Protein AF-A0AAW0ADL1-F1 (afdb_monomer_lite)

Secondary structure (DSSP, 8-state):
-EEEEEEEEE-TTS-EEEEEEEEEEEEE----TTPPTT--EEEEEEEEEEEEGGG---PPPPPPP--GGGG--

Foldseek 3Di:
DAFDDWDWDQDPVRDIFIKTWDWDKDFDPDDAPPDDPPDTDIDTDPDIDIDTPVPDDDDDDDDDGDHPPPPPD

Radius of gyration: 16.83 Å; chains: 1; bounding box: 46×21×44 Å

Sequence (73 aa):
ARLRSLVRCQLPSGRVVDLAVVQNMKPNKWRPKTSWDGCVVFEEEVDLTFLLMDFVIRGALLAHAVDGDMFLR

pLDDT: mean 83.84, std 13.04, range [38.47, 96.62]

Organism: NCBI:txid2862362

Structure (mmCIF, N/CA/C/O backbone):
data_AF-A0AAW0ADL1-F1
#
_entry.id   AF-A0AAW0ADL1-F1
#
loop_
_atom_site.group_PDB
_atom_site.id
_atom_site.type_symbol
_atom_site.label_atom_id
_atom_site.label_alt_id
_atom_site.label_comp_id
_atom_site.label_asym_id
_atom_site.label_entity_id
_atom_site.label_seq_id
_atom_site.pdbx_PDB_ins_code
_atom_site.Cartn_x
_atom_site.Cartn_y
_atom_site.Cartn_z
_atom_site.occupancy
_atom_site.B_iso_or_equiv
_atom_site.auth_seq_id
_atom_site.auth_comp_id
_atom_site.auth_asym_id
_atom_site.auth_atom_id
_atom_site.pdbx_PDB_model_num
ATOM 1 N N . ALA A 1 1 ? -1.014 0.874 -5.852 1.00 85.69 1 ALA A N 1
ATOM 2 C CA . ALA A 1 1 ? -0.544 0.869 -4.454 1.00 85.69 1 ALA A CA 1
ATOM 3 C C . ALA A 1 1 ? -0.292 -0.571 -4.018 1.00 85.69 1 ALA A C 1
ATOM 5 O O . ALA A 1 1 ? -1.032 -1.454 -4.446 1.00 85.69 1 ALA A O 1
ATOM 6 N N . ARG A 1 2 ? 0.735 -0.818 -3.198 1.00 88.31 2 ARG A N 1
ATOM 7 C CA . ARG A 1 2 ? 1.027 -2.131 -2.604 1.00 88.31 2 ARG A CA 1
ATOM 8 C C .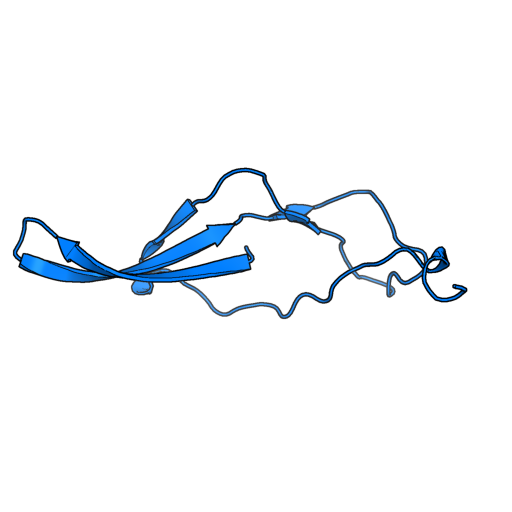 ARG A 1 2 ? 0.399 -2.230 -1.225 1.00 88.31 2 ARG A C 1
ATOM 10 O O . ARG A 1 2 ? 0.598 -1.348 -0.395 1.00 88.31 2 ARG A O 1
ATOM 17 N N . LEU A 1 3 ? -0.306 -3.325 -0.964 1.00 90.38 3 LEU A N 1
ATOM 18 C CA . LEU A 1 3 ? -0.795 -3.643 0.372 1.00 90.38 3 LEU A CA 1
ATOM 19 C C . LEU A 1 3 ? 0.384 -4.013 1.283 1.00 90.38 3 LEU A C 1
ATOM 21 O O . LEU A 1 3 ? 1.166 -4.908 0.958 1.00 90.38 3 LEU A O 1
ATOM 25 N N . ARG A 1 4 ? 0.516 -3.313 2.412 1.00 92.88 4 ARG A N 1
ATOM 26 C CA . ARG A 1 4 ? 1.548 -3.549 3.431 1.00 92.88 4 ARG A CA 1
ATOM 27 C C . ARG A 1 4 ? 0.994 -4.288 4.642 1.00 92.88 4 ARG A C 1
ATOM 29 O O . ARG A 1 4 ? 1.668 -5.170 5.160 1.00 92.88 4 ARG A O 1
ATOM 36 N N . SER A 1 5 ? -0.217 -3.944 5.076 1.00 93.31 5 SER A N 1
ATOM 37 C CA . SER A 1 5 ? -0.878 -4.591 6.211 1.00 93.31 5 SER A CA 1
ATOM 38 C C . SER A 1 5 ? -2.398 -4.481 6.113 1.00 93.31 5 SER A C 1
ATOM 40 O O . SER A 1 5 ? -2.917 -3.550 5.496 1.00 93.31 5 SER A O 1
ATOM 42 N N . LEU A 1 6 ? -3.095 -5.422 6.745 1.00 94.19 6 LEU A N 1
ATOM 43 C CA . LEU A 1 6 ? -4.534 -5.382 6.986 1.00 94.19 6 LEU A CA 1
ATOM 44 C C . LEU A 1 6 ? -4.755 -5.400 8.490 1.00 94.19 6 LEU A C 1
ATOM 46 O O . LEU A 1 6 ? -4.296 -6.311 9.177 1.00 94.19 6 LEU A O 1
ATOM 50 N N . VAL A 1 7 ? -5.445 -4.384 8.994 1.00 95.06 7 VAL A N 1
ATOM 51 C CA . VAL A 1 7 ? -5.645 -4.197 10.427 1.00 95.06 7 VAL A CA 1
ATOM 52 C C . VAL A 1 7 ? -7.128 -4.039 10.699 1.00 95.06 7 VAL A C 1
ATOM 54 O O . VAL A 1 7 ? -7.788 -3.188 10.108 1.00 95.06 7 VAL A O 1
ATOM 57 N N . ARG A 1 8 ? -7.644 -4.845 11.623 1.00 95.75 8 ARG A N 1
ATOM 58 C CA . ARG A 1 8 ? -8.992 -4.681 12.161 1.00 95.75 8 ARG A CA 1
ATOM 59 C C . ARG A 1 8 ? -8.932 -3.775 13.380 1.00 95.75 8 ARG A C 1
ATOM 61 O O . ARG A 1 8 ? -8.180 -4.062 14.309 1.00 95.75 8 ARG A O 1
ATOM 68 N N . CYS A 1 9 ? -9.724 -2.710 13.401 1.00 94.12 9 CYS A N 1
ATOM 69 C CA . CYS A 1 9 ? -9.783 -1.797 14.538 1.00 94.12 9 CYS A CA 1
ATOM 70 C C . CYS A 1 9 ? -11.221 -1.462 14.939 1.00 94.12 9 CYS A C 1
ATOM 72 O O . CYS A 1 9 ? -12.154 -1.527 14.137 1.00 94.12 9 CYS A O 1
ATOM 74 N N . GLN A 1 10 ? -11.392 -1.106 16.211 1.00 96.62 10 GLN A N 1
ATOM 75 C CA . GLN A 1 10 ? -12.647 -0.601 16.750 1.00 96.62 10 GLN A CA 1
ATOM 76 C C . GLN A 1 10 ? -12.548 0.920 16.875 1.00 96.62 10 GLN A C 1
ATOM 78 O O . GLN A 1 10 ? -11.644 1.444 17.523 1.00 96.62 10 GLN A O 1
ATOM 83 N N . LEU A 1 11 ? -13.463 1.631 16.225 1.00 91.69 11 LEU A N 1
ATOM 84 C CA . LEU A 1 11 ? -13.557 3.084 16.299 1.00 91.69 11 LEU A CA 1
ATOM 85 C C . LEU A 1 11 ? -14.163 3.515 17.646 1.00 91.69 11 LEU A C 1
ATOM 87 O O . LEU A 1 11 ? -14.904 2.737 18.249 1.00 91.69 11 LEU A O 1
ATOM 91 N N . PRO A 1 12 ? -13.960 4.775 18.083 1.00 96.31 12 PRO A N 1
ATOM 92 C CA . PRO A 1 12 ? -14.593 5.302 19.297 1.00 96.31 12 PRO A CA 1
ATOM 93 C C . PRO A 1 12 ? -16.127 5.204 19.300 1.00 96.31 12 PRO A C 1
ATOM 95 O O . PRO A 1 12 ? -16.742 5.156 20.357 1.00 96.31 12 PRO A O 1
ATOM 98 N N . SER A 1 13 ? -16.752 5.127 18.120 1.00 95.75 13 SER A N 1
ATOM 99 C CA . SER A 1 13 ? -18.192 4.890 17.962 1.00 95.75 13 SER A CA 1
ATOM 100 C C . SER A 1 13 ? -18.635 3.454 18.278 1.00 95.75 13 SER A C 1
ATOM 102 O O . SER A 1 13 ? -19.817 3.145 18.166 1.00 95.75 13 SER A O 1
ATOM 104 N N . GLY A 1 14 ? -17.706 2.550 18.593 1.00 96.12 14 GLY A N 1
ATOM 105 C CA . GLY A 1 14 ? -17.955 1.119 18.763 1.00 96.12 14 GLY A CA 1
ATOM 106 C C . GLY A 1 14 ? -17.970 0.328 17.452 1.00 96.12 14 GLY A C 1
ATOM 107 O O . GLY A 1 14 ? -17.961 -0.901 17.493 1.00 96.12 14 GLY A O 1
ATOM 108 N N . ARG A 1 15 ? -17.940 1.000 16.290 1.00 95.62 15 ARG A N 1
ATOM 109 C CA . ARG A 1 15 ? -17.913 0.345 14.974 1.00 95.62 15 ARG A CA 1
ATOM 110 C C . ARG A 1 15 ? -16.579 -0.363 14.745 1.00 95.62 15 ARG A C 1
ATOM 112 O O . ARG A 1 15 ? -15.527 0.249 14.903 1.00 95.62 15 ARG A O 1
ATOM 119 N N . VAL A 1 16 ? -16.626 -1.612 14.293 1.00 96.44 16 VAL A N 1
ATOM 120 C CA . VAL A 1 16 ? -15.444 -2.355 13.832 1.00 96.44 16 VAL A CA 1
ATOM 121 C C . VAL A 1 16 ? -15.243 -2.107 12.341 1.00 96.44 16 VAL A C 1
ATOM 123 O O . VAL A 1 16 ? -16.202 -2.179 11.574 1.00 96.44 16 VAL A O 1
ATOM 126 N N . VAL A 1 17 ? -14.015 -1.791 11.935 1.00 94.94 17 VAL A N 1
ATOM 127 C CA . VAL A 1 17 ? -13.642 -1.579 10.532 1.00 94.94 17 VAL A CA 1
ATOM 128 C C . VAL A 1 17 ? -12.338 -2.294 10.199 1.00 94.94 17 VAL A C 1
ATOM 130 O O . VAL A 1 17 ? -11.470 -2.450 11.059 1.00 94.94 17 VAL A O 1
ATOM 133 N N . ASP A 1 18 ? -12.198 -2.687 8.935 1.00 94.75 18 ASP A N 1
ATOM 134 C CA . ASP A 1 18 ? -10.952 -3.215 8.387 1.00 94.75 18 ASP A CA 1
ATOM 135 C C . ASP A 1 18 ? -10.249 -2.114 7.576 1.00 94.75 18 ASP A C 1
ATOM 137 O O . ASP A 1 18 ? -10.824 -1.518 6.659 1.00 94.75 18 ASP A O 1
ATOM 141 N N . LEU A 1 19 ? -9.000 -1.829 7.943 1.00 94.44 19 LEU A N 1
ATOM 142 C CA . LEU A 1 19 ? -8.135 -0.843 7.303 1.00 94.44 19 LEU A CA 1
ATOM 143 C C . LEU A 1 19 ? -7.004 -1.546 6.554 1.00 94.44 19 LEU A C 1
ATOM 145 O O . LEU A 1 19 ? -6.271 -2.358 7.121 1.00 94.44 19 LEU A O 1
ATOM 149 N N . ALA A 1 20 ? -6.818 -1.176 5.294 1.00 93.44 20 ALA A N 1
ATOM 150 C CA . ALA A 1 20 ? -5.606 -1.458 4.547 1.00 93.44 20 ALA A CA 1
ATOM 151 C C . ALA A 1 20 ? -4.582 -0.352 4.784 1.00 93.44 20 ALA A C 1
ATOM 153 O O . ALA A 1 20 ? -4.850 0.826 4.544 1.00 93.44 20 ALA A O 1
ATOM 154 N N . VAL A 1 21 ? -3.381 -0.749 5.193 1.00 93.88 21 VAL A N 1
ATOM 155 C CA . VAL A 1 21 ? -2.192 0.095 5.101 1.00 93.88 21 VAL A CA 1
ATOM 156 C C . VAL A 1 21 ? -1.570 -0.183 3.747 1.00 93.88 21 VAL A C 1
ATOM 158 O O . VAL A 1 21 ? -1.130 -1.305 3.478 1.00 93.88 21 VAL A O 1
ATOM 161 N N . VAL A 1 22 ? -1.552 0.822 2.885 1.00 92.19 22 VAL A N 1
ATOM 162 C CA . VAL A 1 22 ? -0.998 0.715 1.541 1.00 92.19 22 VAL A CA 1
ATOM 163 C C . VAL A 1 22 ? 0.148 1.691 1.364 1.00 92.19 22 VAL A C 1
ATOM 165 O O . VAL A 1 22 ? 0.190 2.750 1.984 1.00 92.19 22 VAL A O 1
ATOM 168 N N . GLN A 1 23 ? 1.069 1.339 0.484 1.00 93.12 23 GLN A N 1
ATOM 169 C CA . GLN A 1 23 ? 2.075 2.258 -0.012 1.00 93.12 23 GLN A CA 1
ATOM 170 C C . GLN A 1 23 ? 1.729 2.625 -1.445 1.00 93.12 23 GLN A C 1
ATOM 172 O O . GLN A 1 23 ? 1.506 1.745 -2.292 1.00 93.12 23 GLN A O 1
ATOM 177 N N . ASN A 1 24 ? 1.626 3.922 -1.705 1.00 91.25 24 ASN A N 1
ATOM 178 C CA . ASN A 1 24 ? 1.290 4.410 -3.031 1.00 91.25 24 ASN A CA 1
ATOM 179 C C . ASN A 1 24 ? 2.450 4.204 -3.998 1.00 91.25 24 ASN A C 1
ATOM 181 O O . ASN A 1 24 ? 3.572 3.870 -3.622 1.00 91.25 24 ASN A O 1
ATOM 185 N N . MET A 1 25 ? 2.121 4.308 -5.276 1.00 90.25 25 MET A N 1
ATOM 186 C CA . MET A 1 25 ? 3.047 4.069 -6.366 1.00 90.25 25 MET A CA 1
ATOM 187 C C . MET A 1 25 ? 2.867 5.167 -7.393 1.00 90.25 25 MET A C 1
ATOM 189 O O . MET A 1 25 ? 1.729 5.508 -7.722 1.00 90.25 25 MET A O 1
ATOM 193 N N . LYS A 1 26 ? 3.975 5.648 -7.946 1.00 91.50 26 LYS A N 1
ATOM 194 C CA . LYS A 1 26 ? 3.976 6.631 -9.029 1.00 91.50 26 LYS A CA 1
ATOM 195 C C . LYS A 1 26 ? 4.741 6.105 -10.241 1.00 91.50 26 LYS A C 1
ATOM 197 O O . LYS A 1 26 ? 5.678 5.321 -10.067 1.00 91.50 26 LYS A O 1
ATOM 202 N N . PRO A 1 27 ? 4.343 6.484 -11.469 1.00 89.88 27 PRO A N 1
ATOM 203 C CA . PRO A 1 27 ? 5.078 6.104 -12.665 1.00 89.88 27 PRO A CA 1
ATOM 204 C C . PRO A 1 27 ? 6.527 6.583 -12.585 1.00 89.88 27 PRO A C 1
ATOM 206 O O . PRO A 1 27 ? 6.793 7.747 -12.286 1.00 89.88 27 PRO A O 1
ATOM 209 N N . ASN A 1 28 ? 7.454 5.688 -12.897 1.00 87.25 28 ASN A N 1
ATOM 210 C CA . ASN A 1 28 ? 8.874 5.969 -12.994 1.00 87.25 28 ASN A CA 1
ATOM 211 C C . ASN A 1 28 ? 9.303 5.932 -14.472 1.00 87.25 28 ASN A C 1
ATOM 213 O O . ASN A 1 28 ? 8.809 5.134 -15.268 1.00 87.25 28 ASN A O 1
ATOM 217 N N . LYS A 1 29 ? 10.222 6.827 -14.850 1.00 85.94 29 LYS A N 1
ATOM 218 C CA . LYS A 1 29 ? 10.820 6.880 -16.192 1.00 85.94 29 LYS A CA 1
ATOM 219 C C . LYS A 1 29 ? 12.003 5.923 -16.362 1.00 85.94 29 LYS A C 1
ATOM 221 O O . LYS A 1 29 ? 12.406 5.679 -17.498 1.00 85.94 29 LYS A O 1
ATOM 226 N N . TRP A 1 30 ? 12.568 5.407 -15.270 1.00 86.06 30 TRP A N 1
ATOM 227 C CA . TRP A 1 30 ? 13.604 4.379 -15.301 1.00 86.06 30 TRP A CA 1
ATOM 228 C C . TRP A 1 30 ? 13.073 3.103 -15.968 1.00 86.06 30 TRP A C 1
ATOM 230 O O . TRP A 1 30 ? 11.936 2.696 -15.727 1.00 86.06 30 TRP A O 1
ATOM 240 N N . ARG A 1 31 ? 13.892 2.483 -16.825 1.00 81.88 31 ARG A N 1
ATOM 241 C CA . ARG A 1 31 ? 13.531 1.282 -17.589 1.00 81.88 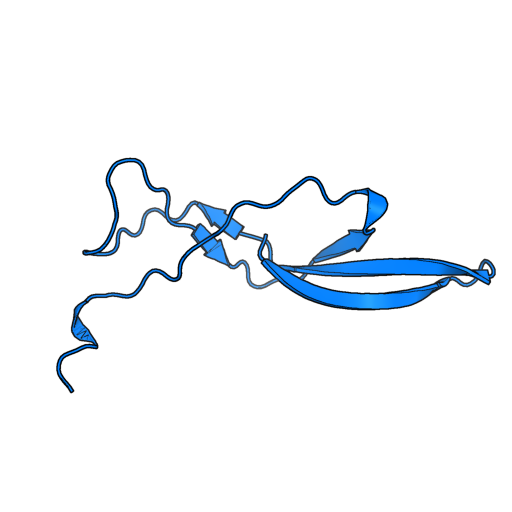31 ARG A CA 1
ATOM 242 C C . ARG A 1 31 ? 14.543 0.169 -17.317 1.00 81.88 31 ARG A C 1
ATOM 244 O O . ARG A 1 31 ? 15.700 0.335 -17.703 1.00 81.88 31 ARG A O 1
ATOM 251 N N . PRO A 1 32 ? 14.138 -0.956 -16.704 1.00 81.75 32 PRO A N 1
ATOM 252 C CA . PRO A 1 32 ? 15.017 -2.105 -16.562 1.00 81.75 32 PRO A CA 1
ATOM 253 C C . PRO A 1 32 ? 15.284 -2.741 -17.928 1.00 81.75 32 PRO A C 1
ATOM 255 O O . PRO A 1 32 ? 14.425 -2.718 -18.820 1.00 81.75 32 PRO A O 1
ATOM 258 N N . LYS A 1 33 ? 16.434 -3.410 -18.056 1.00 79.88 33 LYS A N 1
ATOM 259 C CA . LYS A 1 33 ? 16.754 -4.262 -19.219 1.00 79.88 33 LYS A CA 1
ATOM 260 C C . LYS A 1 33 ? 15.702 -5.359 -19.446 1.00 79.88 33 LYS A C 1
ATOM 262 O O . LYS A 1 33 ? 15.524 -5.817 -20.566 1.00 79.88 33 LYS A O 1
ATOM 267 N N . THR A 1 34 ? 14.993 -5.757 -18.390 1.00 73.12 34 THR A N 1
ATOM 268 C CA . THR A 1 34 ? 13.929 -6.771 -18.404 1.00 73.12 34 THR A CA 1
ATOM 269 C C . THR A 1 34 ? 12.528 -6.183 -18.609 1.00 73.12 34 THR A C 1
ATOM 271 O O . THR A 1 34 ? 11.543 -6.848 -18.290 1.00 73.12 34 THR A O 1
ATOM 274 N N . SER A 1 35 ? 12.401 -4.925 -19.047 1.00 75.94 35 SER A N 1
ATOM 275 C CA . SER A 1 35 ? 11.083 -4.335 -19.315 1.00 75.94 35 SER A CA 1
ATOM 276 C C . SER A 1 35 ? 10.418 -5.012 -20.513 1.00 75.94 35 SER A C 1
ATOM 278 O O . SER A 1 3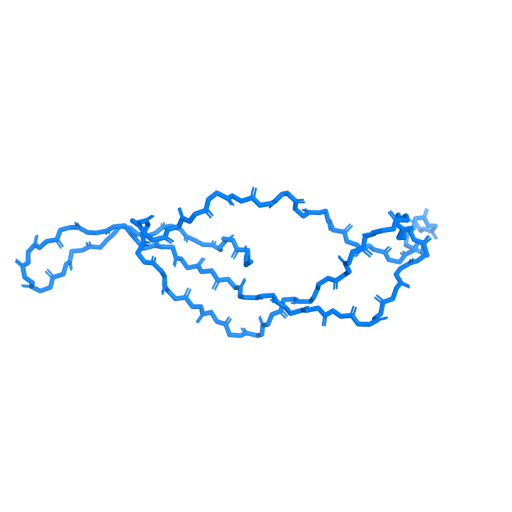5 ? 11.043 -5.244 -21.544 1.00 75.94 35 SER A O 1
ATOM 280 N N . TRP A 1 36 ? 9.141 -5.351 -20.351 1.00 76.44 36 TRP A N 1
ATOM 281 C CA . TRP A 1 36 ? 8.324 -5.933 -21.409 1.00 76.44 36 TRP A CA 1
ATOM 282 C C . TRP A 1 36 ? 7.714 -4.796 -22.225 1.00 76.44 36 TRP A C 1
ATOM 284 O O . TRP A 1 36 ? 7.466 -3.708 -21.691 1.00 76.44 36 TRP A O 1
ATOM 294 N N . ASP A 1 37 ? 7.473 -5.035 -23.512 1.00 79.75 37 ASP A N 1
ATOM 295 C CA . ASP A 1 37 ? 6.851 -4.019 -24.356 1.00 79.75 37 ASP A CA 1
ATOM 296 C C . ASP A 1 37 ? 5.467 -3.632 -23.810 1.00 79.75 37 ASP A C 1
ATOM 298 O O . ASP A 1 37 ? 4.696 -4.475 -23.348 1.00 79.75 37 ASP A O 1
ATOM 302 N N . GLY A 1 38 ? 5.184 -2.331 -23.793 1.00 81.31 38 GLY A N 1
ATOM 303 C CA . GLY A 1 38 ? 3.971 -1.771 -23.196 1.00 81.31 38 GLY A CA 1
ATOM 304 C C . GLY A 1 38 ? 3.910 -1.749 -21.658 1.00 81.31 38 GLY A C 1
ATOM 305 O O . GLY A 1 38 ? 2.919 -1.260 -21.114 1.00 81.31 38 GLY A O 1
ATOM 306 N N . CYS A 1 39 ? 4.930 -2.216 -20.926 1.00 83.06 39 CYS A N 1
ATOM 307 C CA . CYS A 1 39 ? 4.935 -2.125 -19.461 1.00 83.06 39 CYS A CA 1
ATOM 308 C C . CYS A 1 39 ? 5.352 -0.741 -18.943 1.00 83.06 39 CYS A C 1
ATOM 310 O O . CYS A 1 39 ? 6.262 -0.092 -19.461 1.00 83.06 39 CYS A O 1
ATOM 312 N N . VAL A 1 40 ? 4.716 -0.325 -17.845 1.00 86.25 40 VAL A N 1
ATOM 313 C CA . VAL A 1 40 ? 5.056 0.892 -17.097 1.00 86.25 40 VAL A CA 1
ATOM 314 C C . VAL A 1 40 ? 5.743 0.493 -15.799 1.00 86.25 40 VAL A C 1
ATOM 316 O O . VAL A 1 40 ? 5.242 -0.350 -15.055 1.00 86.25 40 VAL A O 1
ATOM 319 N N . VAL A 1 41 ? 6.889 1.108 -15.522 1.00 88.56 41 VAL A N 1
ATOM 320 C CA . VAL A 1 41 ? 7.591 0.924 -14.254 1.00 88.56 41 VAL A CA 1
ATOM 321 C C . VAL A 1 41 ? 7.011 1.887 -13.234 1.00 88.56 41 VAL A C 1
ATOM 323 O O . VAL A 1 41 ? 6.776 3.055 -13.533 1.00 88.56 41 VAL A O 1
ATOM 326 N N . PHE A 1 42 ? 6.793 1.395 -12.023 1.00 89.75 42 PHE A N 1
ATOM 327 C CA . PHE A 1 42 ? 6.343 2.199 -10.899 1.00 89.75 42 PHE A CA 1
ATOM 328 C C . PHE A 1 42 ? 7.383 2.151 -9.791 1.00 89.75 42 PHE A C 1
ATOM 330 O O . PHE A 1 42 ? 8.014 1.119 -9.566 1.00 89.75 42 PHE A O 1
ATOM 337 N N . GLU A 1 43 ? 7.531 3.262 -9.085 1.00 91.50 43 GLU A N 1
ATOM 338 C CA . GLU A 1 43 ? 8.265 3.322 -7.827 1.00 91.50 43 GLU A CA 1
ATOM 339 C C . GLU A 1 43 ? 7.287 3.460 -6.664 1.00 91.50 43 GLU A C 1
ATOM 341 O O . GLU A 1 43 ? 6.244 4.107 -6.791 1.00 91.50 43 GLU A O 1
ATOM 346 N N . GLU A 1 44 ? 7.613 2.824 -5.543 1.00 90.88 44 GLU A N 1
ATOM 347 C CA . GLU A 1 44 ? 6.862 2.975 -4.302 1.00 90.88 44 GLU A CA 1
ATOM 348 C C . GLU A 1 44 ? 7.192 4.334 -3.672 1.00 90.88 44 GLU A C 1
ATOM 350 O O . GLU A 1 44 ? 8.354 4.729 -3.576 1.00 90.88 44 GLU A O 1
ATOM 355 N N . GLU A 1 45 ? 6.163 5.064 -3.255 1.00 92.75 45 GLU A N 1
ATOM 356 C CA . GLU A 1 45 ? 6.329 6.310 -2.509 1.00 92.75 45 GLU A CA 1
ATOM 357 C C . GLU A 1 45 ? 6.777 6.024 -1.076 1.00 92.75 45 GLU A C 1
ATOM 359 O O . GLU A 1 45 ? 6.521 4.947 -0.550 1.00 92.75 45 GLU A O 1
ATOM 364 N N . VAL A 1 46 ? 7.438 6.977 -0.418 1.00 91.00 46 VAL A N 1
ATOM 365 C CA . VAL A 1 46 ? 7.941 6.775 0.953 1.00 91.00 46 VAL A CA 1
ATOM 366 C C . VAL A 1 46 ? 6.791 6.640 1.957 1.00 91.00 46 VAL A C 1
ATOM 368 O O . VAL A 1 46 ? 6.869 5.833 2.883 1.00 91.00 46 VAL A O 1
ATOM 371 N N . ASP A 1 47 ? 5.710 7.388 1.743 1.00 94.69 47 ASP A N 1
ATOM 372 C CA . ASP A 1 47 ? 4.627 7.512 2.709 1.00 94.69 47 ASP A CA 1
ATOM 373 C C . ASP A 1 47 ? 3.608 6.367 2.627 1.00 94.69 47 ASP A C 1
ATOM 375 O O . ASP A 1 47 ? 3.277 5.835 1.561 1.00 94.69 47 ASP A O 1
ATOM 379 N N . LEU A 1 48 ? 3.067 6.014 3.793 1.00 94.62 48 LEU A N 1
ATOM 380 C CA . LEU A 1 48 ? 1.974 5.057 3.926 1.00 94.62 48 LEU A CA 1
ATOM 381 C C . LEU A 1 48 ? 0.632 5.785 3.968 1.00 94.62 48 LEU A C 1
ATOM 383 O O . LEU A 1 48 ? 0.481 6.823 4.605 1.00 94.62 48 LEU A O 1
ATOM 387 N N . THR A 1 49 ? -0.367 5.198 3.318 1.00 93.44 49 THR A N 1
ATOM 388 C CA . THR A 1 49 ? -1.753 5.672 3.328 1.00 93.44 49 THR A CA 1
ATOM 389 C C . THR A 1 49 ? -2.663 4.606 3.925 1.00 93.44 49 THR A C 1
ATOM 391 O O . THR A 1 49 ? -2.451 3.407 3.733 1.00 93.44 49 THR A O 1
ATOM 394 N N . PHE A 1 50 ? -3.701 5.044 4.634 1.00 92.88 50 PHE A N 1
ATOM 395 C CA . PHE A 1 50 ? -4.737 4.173 5.180 1.00 92.88 50 PHE A CA 1
ATOM 396 C C . PHE A 1 50 ? -5.989 4.247 4.312 1.00 92.88 50 PHE A C 1
ATOM 398 O O . PHE A 1 50 ? -6.458 5.335 3.982 1.00 92.88 50 PHE A O 1
ATOM 405 N N . LEU A 1 51 ? -6.544 3.091 3.968 1.00 91.31 51 LEU A N 1
ATOM 406 C CA . LEU A 1 51 ? -7.782 2.966 3.208 1.00 91.31 51 LEU A CA 1
ATOM 407 C C . LEU A 1 51 ? -8.744 2.057 3.967 1.00 91.31 51 LEU A C 1
ATOM 409 O O . LEU A 1 51 ? -8.336 1.019 4.483 1.00 91.31 51 LEU A O 1
ATOM 413 N N . LEU A 1 52 ? -10.028 2.412 4.014 1.00 91.88 52 LEU A N 1
ATOM 414 C CA . LEU A 1 52 ? -11.050 1.448 4.423 1.00 91.88 52 LEU A CA 1
ATOM 415 C C . LEU A 1 52 ? -11.175 0.386 3.335 1.00 91.88 52 LEU A C 1
ATOM 417 O O . LEU A 1 52 ? -11.197 0.715 2.147 1.00 91.88 52 LEU A O 1
ATOM 421 N N . MET A 1 53 ? -11.279 -0.876 3.746 1.00 88.06 53 MET A N 1
ATOM 422 C CA . MET A 1 53 ? -11.385 -1.995 2.808 1.00 88.06 53 MET A CA 1
ATOM 423 C C . MET A 1 53 ? -12.592 -1.880 1.871 1.00 88.06 53 MET A C 1
ATOM 425 O O . MET A 1 53 ? -12.507 -2.312 0.724 1.00 88.06 53 MET A O 1
ATOM 429 N N . ASP A 1 54 ? -13.654 -1.203 2.308 1.00 85.06 54 ASP A N 1
ATOM 430 C CA . ASP A 1 54 ? -14.848 -0.913 1.505 1.00 85.06 54 ASP A CA 1
ATOM 431 C C . ASP A 1 54 ? -14.551 -0.067 0.249 1.00 85.06 54 ASP A C 1
ATOM 433 O O . ASP A 1 54 ? -15.319 -0.096 -0.710 1.00 85.06 54 ASP A O 1
ATOM 437 N N . PHE A 1 55 ? -13.435 0.675 0.227 1.00 82.25 55 PHE A N 1
ATOM 438 C CA . PHE A 1 55 ? -13.026 1.525 -0.900 1.00 82.25 55 PHE A CA 1
ATOM 439 C C . PHE A 1 55 ? -11.950 0.895 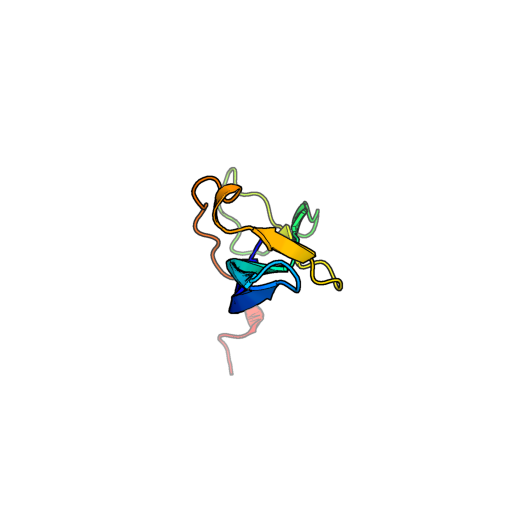-1.795 1.00 82.25 55 PHE A C 1
ATOM 441 O O . PHE A 1 55 ? -11.473 1.537 -2.733 1.00 82.25 55 PHE A O 1
ATOM 448 N N . VAL A 1 56 ? -11.543 -0.352 -1.540 1.00 78.56 56 VAL A N 1
ATOM 449 C CA . VAL A 1 56 ? -10.507 -1.019 -2.337 1.00 78.56 56 VAL A CA 1
ATOM 450 C C . VAL A 1 56 ? -11.128 -1.638 -3.592 1.00 78.56 56 VAL A C 1
ATOM 452 O O . VAL A 1 56 ? -11.811 -2.659 -3.535 1.00 78.56 56 VAL A O 1
ATOM 455 N N . ILE A 1 57 ? -10.861 -1.043 -4.758 1.00 71.94 57 ILE A N 1
ATOM 456 C CA . ILE A 1 57 ? -11.247 -1.597 -6.066 1.00 71.94 57 ILE A CA 1
ATOM 457 C C . ILE A 1 57 ? -10.093 -2.471 -6.606 1.00 71.94 57 ILE A C 1
ATOM 459 O O . ILE A 1 57 ? -8.923 -2.137 -6.436 1.00 71.94 57 ILE A O 1
ATOM 463 N N . ARG A 1 58 ? -10.445 -3.624 -7.201 1.00 65.06 58 ARG A N 1
ATOM 464 C CA . ARG A 1 58 ? -9.596 -4.782 -7.578 1.00 65.06 58 ARG A CA 1
ATOM 465 C C . ARG A 1 58 ? -8.199 -4.455 -8.134 1.00 65.06 58 ARG A C 1
ATOM 467 O O . ARG A 1 58 ? -8.013 -3.531 -8.919 1.00 65.06 58 ARG A O 1
ATOM 474 N N . GLY A 1 59 ? -7.245 -5.303 -7.740 1.00 66.38 59 GLY A N 1
ATOM 475 C CA . GLY A 1 59 ? -5.806 -5.121 -7.914 1.00 66.38 59 GLY A CA 1
ATOM 476 C C . GLY A 1 59 ? -5.231 -5.537 -9.267 1.00 66.38 59 GLY A C 1
ATOM 477 O O . GLY A 1 59 ? -5.674 -6.491 -9.903 1.00 66.38 59 GLY A O 1
ATOM 478 N N . ALA A 1 60 ? -4.175 -4.827 -9.651 1.00 68.31 60 ALA A N 1
ATOM 479 C CA . ALA A 1 60 ? -3.214 -5.269 -10.648 1.00 68.31 60 ALA A CA 1
ATOM 480 C C . ALA A 1 60 ? -2.124 -6.112 -9.967 1.00 68.31 60 ALA A C 1
ATOM 482 O O . ALA A 1 60 ? -1.699 -5.801 -8.851 1.00 68.31 60 ALA A O 1
ATOM 483 N N . LEU A 1 61 ? -1.652 -7.159 -10.644 1.00 73.00 61 LEU A N 1
ATOM 484 C CA . LEU A 1 61 ? -0.455 -7.886 -10.234 1.00 73.00 61 LEU A CA 1
ATOM 485 C C . LEU A 1 61 ? 0.769 -7.120 -10.747 1.00 73.00 61 LEU A C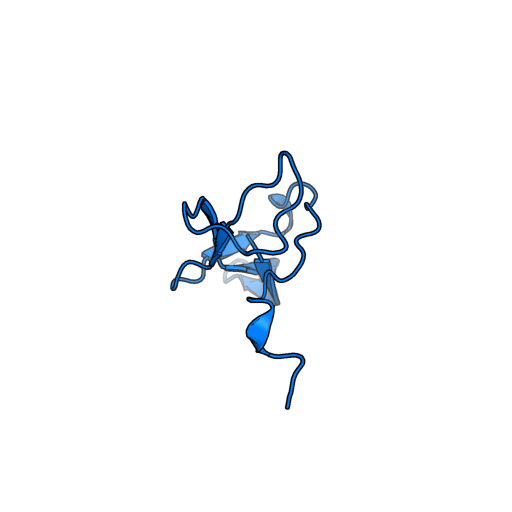 1
ATOM 487 O O . LEU A 1 61 ? 0.939 -6.972 -11.955 1.00 73.00 61 LEU A O 1
ATOM 491 N N . LEU A 1 62 ? 1.609 -6.629 -9.836 1.00 79.06 62 LEU A N 1
ATOM 492 C CA . LEU A 1 62 ? 2.901 -6.040 -10.183 1.00 79.06 62 LEU A CA 1
ATOM 493 C C . LEU A 1 62 ? 4.007 -7.066 -9.936 1.00 79.06 62 LEU A C 1
ATOM 495 O O . LEU A 1 62 ? 4.035 -7.715 -8.890 1.00 79.06 62 LEU A O 1
ATOM 499 N N . ALA A 1 63 ? 4.929 -7.181 -10.887 1.00 82.12 63 ALA A N 1
ATOM 500 C CA . ALA A 1 63 ? 6.155 -7.949 -10.728 1.00 82.12 63 ALA A CA 1
ATOM 501 C C . ALA A 1 63 ? 7.297 -7.036 -10.266 1.00 82.12 63 ALA A C 1
ATOM 503 O O . ALA A 1 63 ? 7.344 -5.853 -10.610 1.00 82.12 63 ALA A O 1
ATOM 504 N N . HIS A 1 64 ? 8.235 -7.592 -9.500 1.00 78.81 64 HIS A N 1
ATOM 505 C CA . HIS A 1 64 ? 9.457 -6.881 -9.146 1.00 78.81 64 HIS A CA 1
ATOM 506 C C . HIS A 1 64 ? 10.322 -6.675 -10.397 1.00 78.81 64 HIS A C 1
ATOM 508 O O . HIS A 1 64 ? 10.678 -7.636 -11.076 1.00 78.81 64 HIS A O 1
ATOM 514 N N . ALA A 1 65 ? 10.671 -5.422 -10.682 1.00 79.44 65 ALA A N 1
ATOM 515 C CA . ALA A 1 65 ? 11.683 -5.084 -11.672 1.00 79.44 65 ALA A CA 1
ATOM 516 C C . ALA A 1 65 ? 13.065 -5.119 -11.009 1.00 79.44 65 ALA A C 1
ATOM 518 O O . ALA A 1 65 ? 13.281 -4.457 -9.995 1.00 79.44 65 ALA A O 1
ATOM 519 N N . VAL A 1 66 ? 13.991 -5.884 -11.580 1.00 72.38 66 VAL A N 1
ATOM 520 C CA . VAL A 1 66 ? 15.392 -5.960 -11.146 1.00 72.38 66 VAL A CA 1
ATOM 521 C C . VAL A 1 66 ? 16.297 -5.670 -12.334 1.00 72.38 66 VAL A C 1
ATOM 523 O O . VAL A 1 66 ? 15.937 -5.974 -13.473 1.00 72.38 66 VAL A O 1
ATOM 526 N N . ASP A 1 67 ? 17.462 -5.077 -12.082 1.00 68.19 67 ASP A N 1
ATOM 527 C CA . ASP A 1 67 ? 18.473 -4.939 -13.125 1.00 68.19 67 ASP A CA 1
ATOM 528 C C . ASP A 1 67 ? 19.227 -6.266 -13.281 1.00 68.19 67 ASP A C 1
ATOM 530 O O . ASP A 1 67 ? 19.606 -6.905 -12.297 1.00 68.19 67 ASP A O 1
ATOM 534 N N . GLY A 1 68 ? 19.407 -6.706 -14.526 1.00 59.94 68 GLY A N 1
ATOM 535 C CA . GLY A 1 68 ? 19.868 -8.060 -14.866 1.00 59.94 68 GLY A CA 1
ATOM 536 C C . GLY A 1 68 ? 21.304 -8.404 -14.451 1.00 59.94 68 GLY A C 1
ATOM 537 O O . GLY A 1 68 ? 21.745 -9.523 -14.692 1.00 59.94 68 GLY A O 1
ATOM 538 N N . ASP A 1 69 ? 22.031 -7.489 -13.811 1.00 57.66 69 ASP A N 1
ATOM 539 C CA . ASP A 1 69 ? 23.441 -7.681 -13.454 1.00 57.66 69 ASP A CA 1
ATOM 540 C C . ASP A 1 69 ? 23.623 -8.476 -12.139 1.00 57.66 69 ASP A C 1
ATOM 542 O O . ASP A 1 69 ? 24.746 -8.796 -11.756 1.00 57.66 69 ASP A O 1
ATOM 546 N N . MET A 1 70 ? 22.532 -8.840 -11.450 1.00 50.97 70 MET A N 1
ATOM 547 C CA . MET A 1 70 ? 22.581 -9.522 -10.146 1.00 50.97 70 MET A CA 1
ATOM 548 C C . MET A 1 70 ? 22.510 -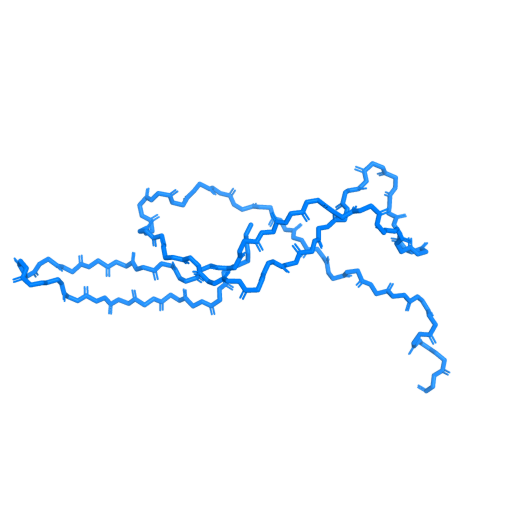11.065 -10.217 1.00 50.97 70 MET A C 1
ATOM 550 O O . MET A 1 70 ? 22.613 -11.719 -9.186 1.00 50.97 70 MET A O 1
ATOM 554 N N . PHE A 1 71 ? 22.389 -11.664 -11.410 1.00 50.28 71 PHE A N 1
ATOM 555 C CA . PHE A 1 71 ? 22.371 -13.132 -11.598 1.00 50.28 71 PHE A CA 1
ATOM 556 C C . PHE A 1 71 ? 23.746 -13.752 -11.914 1.00 50.28 71 PHE A C 1
ATOM 558 O O . PHE A 1 71 ? 23.833 -14.939 -12.223 1.00 50.28 71 PHE A O 1
ATOM 565 N N . LEU A 1 72 ? 24.826 -12.970 -11.826 1.00 44.88 72 LEU A N 1
ATOM 566 C CA . LEU A 1 72 ? 26.209 -13.442 -11.958 1.00 44.88 72 LEU A CA 1
ATOM 567 C C . LEU A 1 72 ? 27.009 -13.167 -10.676 1.00 44.88 72 LEU A C 1
ATOM 569 O O . LEU A 1 72 ? 28.028 -12.480 -10.730 1.00 44.88 72 LEU A O 1
ATOM 573 N N . ARG A 1 73 ? 26.549 -13.664 -9.523 1.00 38.47 73 ARG A N 1
ATOM 574 C CA . ARG A 1 73 ? 27.385 -13.888 -8.330 1.00 38.47 73 ARG A CA 1
ATOM 575 C C . ARG A 1 73 ? 26.902 -15.097 -7.550 1.00 38.47 73 ARG A C 1
ATOM 577 O O . ARG A 1 73 ? 25.674 -15.198 -7.352 1.00 38.47 73 ARG A O 1
#